Protein AF-A0A938PVV7-F1 (afdb_monomer)

pLDDT: mean 92.27, std 10.69, range [62.09, 98.62]

Solvent-accessible surface area (backbone atoms only — not comparable to full-atom values): 3166 Å² total; per-residue (Å²): 136,84,90,82,64,90,45,74,64,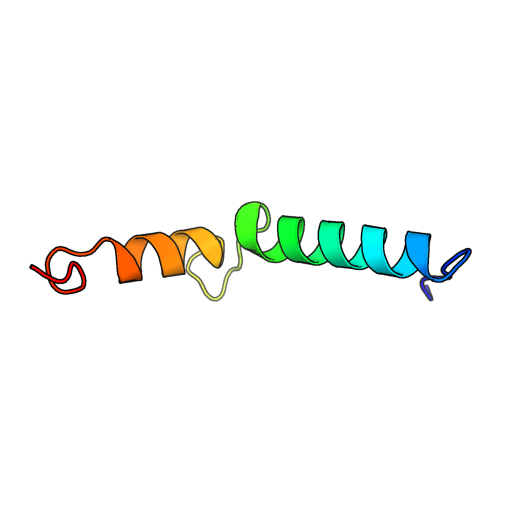54,44,50,51,53,49,52,51,50,52,48,40,52,32,72,67,40,57,33,74,94,55,80,54,37,25,59,44,57,55,50,51,56,58,52,68,33,83,89,54,51,76,132

Radius of gyration: 15.74 Å; Cα contacts (8 Å, |Δi|>4): 34; chains: 1; bounding box: 26×30×43 Å

Secondary structure (DSSP, 8-state):
-PPPPSSHHHHHHHHHHHHHIIIII--BGGGTTB-HHHHHHHHHTSTTTS--

Mean predicted aligned error: 4.99 Å

Foldseek 3Di:
DDDDAPDPVSVVVVVVVVCCCQAPPFFDVVNVRDHVVVVVCVVCPDPVNDDD

Structure (mmCIF, N/CA/C/O backbone):
data_AF-A0A938PVV7-F1
#
_entry.id   AF-A0A938PVV7-F1
#
loop_
_atom_site.group_PDB
_atom_site.id
_atom_site.type_symbol
_atom_site.label_atom_id
_atom_site.label_alt_id
_atom_site.label_comp_id
_atom_site.label_asym_id
_atom_site.label_entity_id
_atom_site.label_seq_id
_atom_site.pdbx_PDB_ins_code
_atom_site.Cartn_x
_atom_site.Cartn_y
_atom_site.Cartn_z
_atom_site.occupancy
_atom_site.B_iso_or_equiv
_atom_site.auth_seq_id
_atom_site.auth_comp_id
_atom_site.auth_asym_id
_atom_site.auth_atom_id
_atom_site.pdbx_PDB_model_num
ATOM 1 N N . MET A 1 1 ? 3.077 -15.977 -15.023 1.00 68.50 1 MET A N 1
ATOM 2 C CA . MET A 1 1 ? 3.293 -14.685 -15.708 1.00 68.50 1 MET A CA 1
ATOM 3 C C . MET A 1 1 ? 4.321 -13.908 -14.902 1.00 68.50 1 MET A C 1
ATOM 5 O O . MET A 1 1 ? 4.095 -13.718 -13.714 1.00 68.50 1 MET A O 1
ATOM 9 N N . LYS A 1 2 ? 5.477 -13.575 -15.485 1.00 80.88 2 LYS A N 1
ATOM 10 C CA . LYS A 1 2 ? 6.461 -12.691 -14.843 1.00 80.88 2 LYS A CA 1
ATOM 11 C C . LYS A 1 2 ? 6.113 -11.251 -15.212 1.00 80.88 2 LYS A C 1
ATOM 13 O O . LYS A 1 2 ? 5.744 -10.998 -16.354 1.00 80.88 2 LYS A O 1
ATOM 18 N N . THR A 1 3 ? 6.197 -10.342 -14.249 1.00 85.44 3 THR A N 1
ATOM 19 C CA . THR A 1 3 ? 6.070 -8.907 -14.515 1.00 85.44 3 THR A CA 1
ATOM 20 C C . THR A 1 3 ? 7.412 -8.404 -15.025 1.00 85.44 3 THR A C 1
ATOM 22 O O . THR A 1 3 ? 8.413 -8.524 -14.319 1.00 85.44 3 THR A O 1
ATOM 25 N N . GLU A 1 4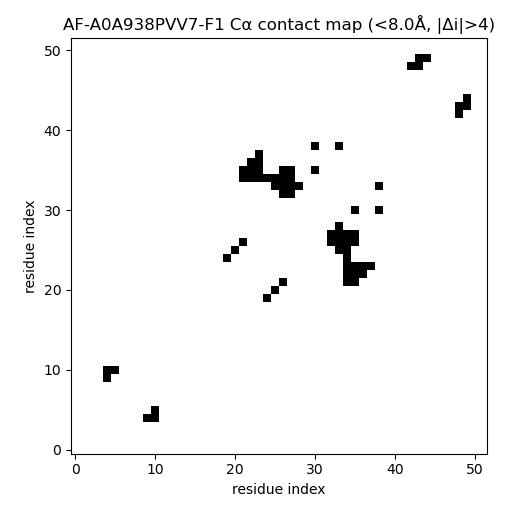 ? 7.434 -7.868 -16.239 1.00 94.25 4 GLU A N 1
ATOM 26 C CA . GLU A 1 4 ? 8.606 -7.206 -16.807 1.00 94.25 4 GLU A CA 1
ATOM 27 C C . GLU A 1 4 ? 8.439 -5.693 -16.679 1.00 94.25 4 GLU A C 1
ATOM 29 O O . GLU A 1 4 ? 7.368 -5.154 -16.964 1.00 94.25 4 GLU A O 1
ATOM 34 N N . PHE A 1 5 ? 9.488 -5.018 -16.213 1.00 96.44 5 PHE A N 1
ATOM 35 C CA . PHE A 1 5 ? 9.521 -3.564 -16.082 1.00 96.44 5 PHE A CA 1
ATOM 36 C C . PHE A 1 5 ? 10.323 -2.973 -17.228 1.00 96.44 5 PHE A C 1
ATOM 38 O O . PHE A 1 5 ? 11.357 -3.524 -17.609 1.00 96.44 5 PHE A O 1
ATOM 45 N N . LYS A 1 6 ? 9.864 -1.837 -17.749 1.00 95.75 6 LYS A N 1
ATOM 46 C CA . LYS A 1 6 ? 10.531 -1.168 -18.875 1.00 95.75 6 LYS A CA 1
ATOM 47 C C . LYS A 1 6 ? 11.842 -0.509 -18.451 1.00 95.75 6 LYS A C 1
ATOM 49 O O . LYS A 1 6 ? 12.830 -0.575 -19.173 1.00 95.75 6 LYS A O 1
ATOM 54 N N . ASP A 1 7 ? 11.839 0.111 -17.276 1.00 97.38 7 ASP A N 1
ATOM 55 C CA . ASP A 1 7 ? 12.983 0.792 -16.683 1.00 97.38 7 ASP A CA 1
ATOM 56 C C . ASP A 1 7 ? 12.814 0.922 -15.153 1.00 97.38 7 ASP A C 1
ATOM 58 O O . ASP A 1 7 ? 11.854 0.427 -14.547 1.00 97.38 7 ASP A O 1
ATOM 62 N N . ASN A 1 8 ? 13.772 1.591 -14.508 1.00 97.25 8 ASN A N 1
ATOM 63 C CA . ASN A 1 8 ? 13.739 1.831 -13.066 1.00 97.25 8 ASN A CA 1
ATOM 64 C C . ASN A 1 8 ? 12.560 2.708 -12.622 1.00 97.25 8 ASN A C 1
ATOM 66 O O . ASN A 1 8 ? 12.063 2.516 -11.510 1.00 97.25 8 ASN A O 1
ATOM 70 N N . PHE A 1 9 ? 12.123 3.654 -13.454 1.00 98.00 9 PHE A N 1
ATOM 71 C CA . PHE A 1 9 ? 11.021 4.553 -13.130 1.00 98.00 9 PHE A CA 1
ATOM 72 C C . PHE A 1 9 ? 9.680 3.813 -13.183 1.00 98.00 9 PHE A C 1
ATOM 74 O O . PHE A 1 9 ? 8.912 3.873 -12.222 1.00 98.00 9 PHE A O 1
ATOM 81 N N . ASP A 1 10 ? 9.431 3.038 -14.239 1.00 97.50 10 ASP A N 1
ATOM 82 C CA . ASP A 1 10 ? 8.257 2.174 -14.374 1.00 97.50 10 ASP A CA 1
ATOM 83 C C . ASP A 1 10 ? 8.177 1.192 -13.201 1.00 97.50 10 ASP A C 1
ATOM 85 O O . ASP A 1 10 ? 7.140 1.091 -12.545 1.00 97.50 10 ASP A O 1
ATOM 89 N N . ARG A 1 11 ? 9.296 0.560 -12.823 1.00 97.06 11 ARG A N 1
ATOM 90 C CA . ARG A 1 11 ? 9.339 -0.324 -11.649 1.00 97.06 11 ARG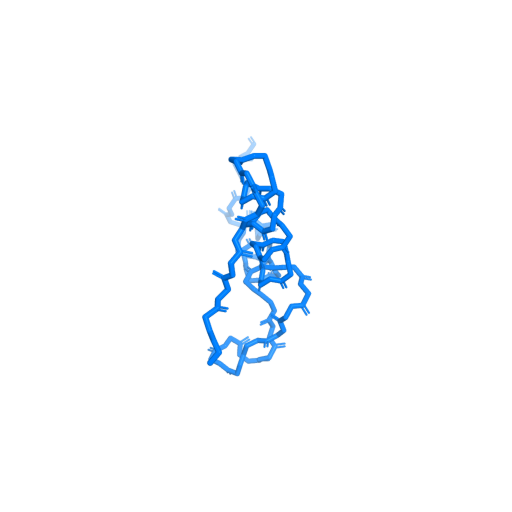 A CA 1
ATOM 91 C C . ARG A 1 11 ? 8.890 0.377 -10.364 1.00 97.06 11 ARG A C 1
ATOM 93 O O . ARG A 1 11 ? 8.111 -0.191 -9.597 1.00 97.06 11 ARG A O 1
ATOM 100 N N . GLN A 1 12 ? 9.374 1.593 -10.111 1.00 98.25 12 GLN A N 1
ATOM 101 C CA . GLN A 1 12 ? 8.984 2.369 -8.929 1.00 98.25 12 GLN A CA 1
ATOM 102 C C . GLN A 1 12 ? 7.508 2.775 -8.981 1.00 98.25 12 GLN A C 1
ATOM 104 O O . GLN A 1 12 ? 6.790 2.627 -7.992 1.00 98.25 12 GLN A O 1
ATOM 10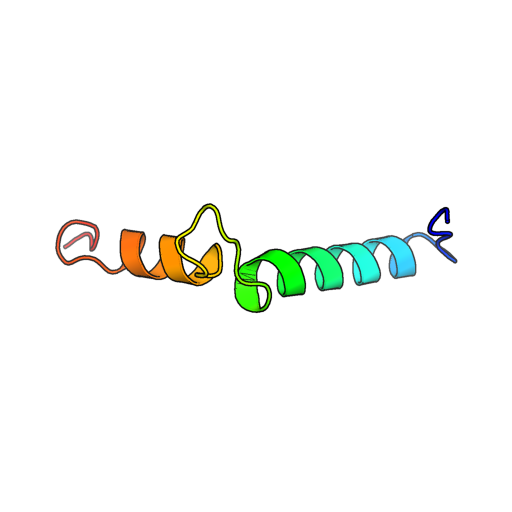9 N N . LEU A 1 13 ? 7.030 3.227 -10.141 1.00 9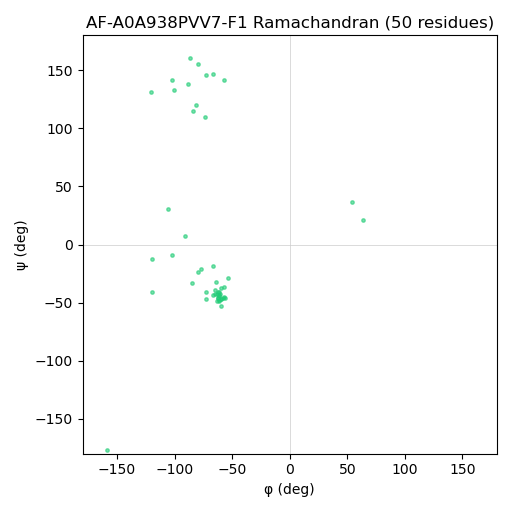8.00 13 LEU A N 1
ATOM 110 C CA . LEU A 1 13 ? 5.640 3.623 -10.335 1.00 98.00 13 LEU A CA 1
ATOM 111 C C . LEU A 1 13 ? 4.677 2.449 -10.115 1.00 98.00 13 LEU A C 1
ATOM 113 O O . LEU A 1 13 ? 3.676 2.601 -9.413 1.00 98.00 13 LEU A O 1
ATOM 117 N N . GLN A 1 14 ? 4.978 1.276 -10.676 1.00 97.50 14 GLN A N 1
ATOM 118 C CA . GLN A 1 14 ? 4.160 0.073 -10.501 1.00 97.50 14 GLN A CA 1
ATOM 119 C C . GLN A 1 14 ? 4.159 -0.403 -9.047 1.00 97.50 14 GLN A C 1
ATOM 121 O O . GLN A 1 14 ? 3.105 -0.775 -8.530 1.00 97.50 14 GLN A O 1
ATOM 126 N N . LEU A 1 15 ? 5.302 -0.334 -8.356 1.00 97.31 15 LEU A N 1
ATOM 127 C CA . LEU A 1 15 ? 5.371 -0.655 -6.930 1.00 97.31 15 LEU A CA 1
ATOM 128 C C . LEU A 1 15 ? 4.500 0.295 -6.099 1.00 97.31 15 LEU A C 1
ATOM 130 O O . LEU A 1 15 ? 3.715 -0.167 -5.276 1.00 97.31 15 LEU A O 1
ATOM 134 N N . ASN A 1 16 ? 4.575 1.603 -6.352 1.00 98.31 16 ASN A N 1
ATOM 135 C CA . ASN A 1 16 ? 3.746 2.589 -5.655 1.00 98.31 16 ASN A CA 1
ATOM 136 C C . ASN A 1 16 ? 2.250 2.340 -5.891 1.00 98.31 16 ASN A C 1
ATOM 138 O O . ASN A 1 16 ? 1.457 2.373 -4.950 1.00 98.31 16 ASN A O 1
ATOM 142 N N . ARG A 1 17 ? 1.855 2.024 -7.131 1.00 97.94 17 ARG A N 1
ATOM 143 C CA . ARG A 1 17 ? 0.471 1.645 -7.461 1.00 97.94 17 ARG A CA 1
ATOM 144 C C . ARG A 1 17 ? 0.035 0.385 -6.722 1.00 97.94 17 ARG A C 1
ATOM 146 O O . ARG A 1 17 ? -1.069 0.359 -6.184 1.00 97.94 17 ARG A O 1
ATOM 153 N N . PHE A 1 18 ? 0.897 -0.629 -6.670 1.00 97.75 18 PHE A N 1
ATOM 154 C CA . PHE A 1 18 ? 0.624 -1.867 -5.947 1.00 97.75 18 PHE A CA 1
ATOM 155 C C . PHE A 1 18 ? 0.433 -1.617 -4.448 1.00 97.75 18 PHE A C 1
ATOM 157 O O . PHE A 1 18 ? -0.563 -2.065 -3.886 1.00 97.75 18 PHE A O 1
ATOM 164 N N . ILE A 1 19 ? 1.346 -0.873 -3.818 1.00 98.31 19 ILE A N 1
ATOM 165 C CA . ILE A 1 19 ? 1.279 -0.532 -2.392 1.00 98.31 19 ILE A CA 1
ATOM 166 C C . ILE A 1 19 ? -0.012 0.233 -2.092 1.00 98.31 19 ILE A C 1
ATOM 168 O O . ILE A 1 19 ? -0.730 -0.136 -1.164 1.00 98.31 19 ILE A O 1
ATOM 172 N N . ASN A 1 20 ? -0.346 1.245 -2.900 1.00 98.56 20 ASN A N 1
ATOM 173 C CA . ASN A 1 20 ? -1.586 2.006 -2.741 1.00 98.56 20 ASN A CA 1
ATOM 174 C C . ASN A 1 20 ? -2.810 1.096 -2.858 1.00 98.56 20 ASN A C 1
ATOM 176 O O . ASN A 1 20 ? -3.623 1.045 -1.943 1.00 98.56 20 ASN A O 1
ATOM 180 N N . PHE A 1 21 ? -2.911 0.309 -3.930 1.00 98.56 21 PHE A N 1
ATOM 181 C CA . PHE A 1 21 ? -4.031 -0.610 -4.117 1.00 98.56 21 PH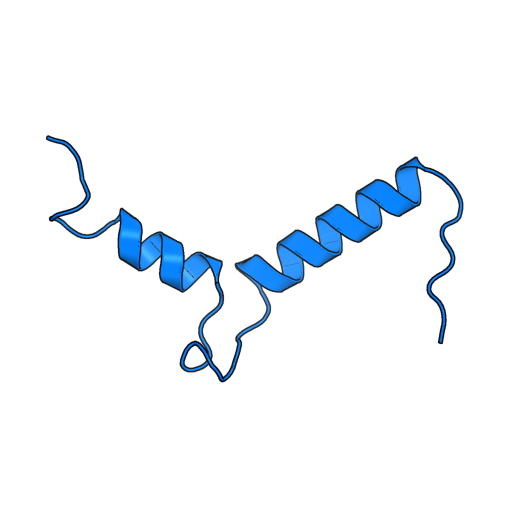E A CA 1
ATOM 182 C C . PHE A 1 21 ? -4.166 -1.610 -2.959 1.00 98.56 21 PHE A C 1
ATOM 184 O O . PHE A 1 21 ? -5.261 -1.801 -2.434 1.00 98.56 21 PHE A O 1
ATOM 191 N N . TYR A 1 22 ? -3.064 -2.227 -2.526 1.00 98.38 22 TYR A N 1
ATOM 192 C CA . TYR A 1 22 ? -3.073 -3.213 -1.446 1.00 98.38 22 TYR A CA 1
ATOM 193 C C . TYR A 1 22 ? -3.519 -2.608 -0.110 1.00 98.38 22 TYR A C 1
ATOM 195 O O . TYR A 1 22 ? -4.282 -3.239 0.624 1.00 98.38 22 TYR A O 1
ATOM 203 N N . ASN A 1 23 ? -3.034 -1.403 0.198 1.00 98.31 23 ASN A N 1
ATOM 204 C CA . ASN A 1 23 ? -3.245 -0.774 1.494 1.00 98.31 23 ASN A CA 1
ATOM 205 C C . ASN A 1 23 ? -4.567 -0.014 1.594 1.00 98.31 23 ASN A C 1
ATOM 207 O O . ASN A 1 23 ? -5.123 0.021 2.686 1.00 98.31 23 ASN A O 1
ATOM 211 N N . THR A 1 24 ? -5.065 0.591 0.513 1.00 98.12 24 THR A N 1
ATOM 212 C CA . THR A 1 24 ? -6.213 1.517 0.584 1.00 98.12 24 THR A CA 1
ATOM 213 C C . THR A 1 24 ? -7.429 1.092 -0.231 1.00 98.12 24 THR A C 1
ATOM 215 O O . THR A 1 24 ? -8.493 1.673 -0.050 1.00 98.12 24 THR A O 1
ATOM 218 N N . VAL A 1 25 ? -7.307 0.097 -1.116 1.00 97.88 25 VAL A N 1
ATOM 219 C CA . VAL A 1 25 ? -8.415 -0.333 -1.992 1.00 97.88 25 VAL A CA 1
ATOM 220 C C . VAL A 1 25 ? -8.794 -1.792 -1.767 1.00 97.88 25 VAL A C 1
ATOM 222 O O . VAL A 1 25 ? -9.975 -2.127 -1.790 1.00 97.88 25 VAL A O 1
ATOM 225 N N . LYS A 1 26 ? -7.817 -2.685 -1.577 1.00 98.12 26 LYS A N 1
ATOM 226 C CA . LYS A 1 26 ? -8.065 -4.126 -1.499 1.00 98.12 26 LYS A CA 1
ATOM 227 C C . LYS A 1 26 ? -8.475 -4.550 -0.081 1.00 98.12 26 LYS A C 1
ATOM 229 O O . LYS A 1 26 ? -7.631 -4.499 0.815 1.00 98.12 26 LYS A O 1
ATOM 234 N N . PRO A 1 27 ? -9.707 -5.045 0.126 1.00 98.00 27 PRO A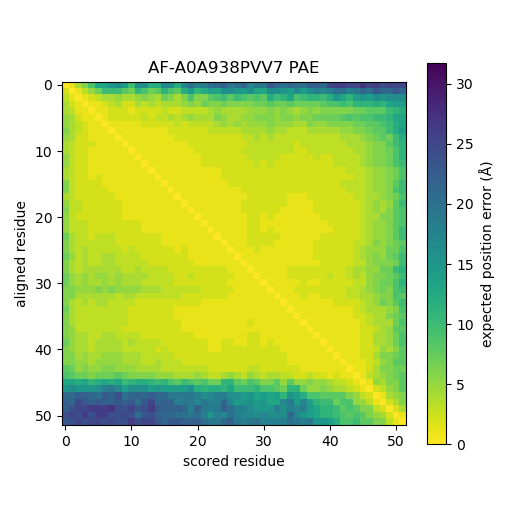 N 1
ATOM 235 C CA . PRO A 1 27 ? -10.089 -5.673 1.382 1.00 98.00 27 PRO A CA 1
ATOM 236 C C . PRO A 1 27 ? -9.431 -7.049 1.532 1.00 98.00 27 PRO A C 1
ATOM 238 O O . PRO A 1 27 ? -9.269 -7.789 0.554 1.00 98.00 27 PRO A O 1
ATOM 241 N N . HIS A 1 28 ? -9.081 -7.421 2.765 1.00 98.25 28 HIS A N 1
ATOM 242 C CA . HIS A 1 28 ? -8.454 -8.714 3.062 1.00 98.25 28 HIS A CA 1
ATOM 243 C C . HIS A 1 28 ? -9.298 -9.521 4.040 1.00 98.25 28 HIS A C 1
ATOM 245 O O . HIS A 1 28 ? -9.664 -9.040 5.109 1.00 98.25 28 HIS A O 1
ATOM 251 N N . LYS A 1 29 ? -9.548 -10.796 3.718 1.00 97.69 29 LYS A N 1
ATOM 252 C CA . LYS A 1 29 ? -10.373 -11.692 4.547 1.00 97.69 29 LYS A CA 1
ATOM 253 C C . LYS A 1 29 ? -9.849 -11.835 5.982 1.00 97.69 29 LYS A C 1
ATOM 255 O O . LYS A 1 29 ? -10.641 -11.890 6.912 1.00 97.69 29 LYS A O 1
ATOM 260 N N . ALA A 1 30 ? -8.527 -11.852 6.160 1.00 97.69 30 ALA A N 1
ATOM 261 C CA . ALA A 1 30 ? -7.890 -11.919 7.479 1.00 97.69 30 ALA A CA 1
ATOM 262 C C . ALA A 1 30 ? -8.115 -10.658 8.336 1.00 97.69 30 ALA A C 1
ATOM 264 O O . ALA A 1 30 ? -7.954 -10.712 9.549 1.00 97.69 30 ALA A O 1
ATOM 265 N N . LEU A 1 31 ? -8.500 -9.540 7.714 1.00 97.50 31 LEU A N 1
ATOM 266 C CA . LEU A 1 31 ? -8.815 -8.269 8.366 1.00 97.50 31 LEU A CA 1
ATOM 267 C C . LEU A 1 31 ? -10.329 -8.018 8.386 1.00 97.50 31 LEU A C 1
ATOM 269 O O . LEU A 1 31 ? -10.764 -6.878 8.283 1.00 97.50 31 LEU A O 1
ATOM 273 N N . ASN A 1 32 ? -11.143 -9.078 8.445 1.00 97.12 32 ASN A N 1
ATOM 274 C CA . ASN A 1 32 ? -12.607 -8.994 8.375 1.00 97.12 32 ASN A CA 1
ATOM 275 C C . ASN A 1 32 ? -13.120 -8.238 7.138 1.00 97.12 32 ASN A C 1
ATOM 277 O O . ASN A 1 32 ? -14.122 -7.534 7.200 1.00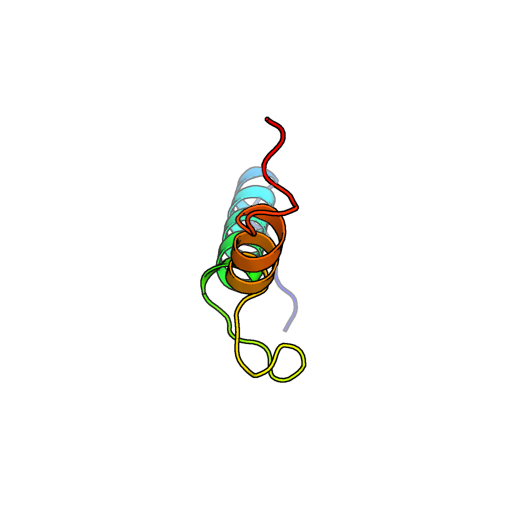 97.12 32 ASN A O 1
ATOM 281 N N . ASN A 1 33 ? -12.438 -8.411 6.003 1.00 97.69 33 ASN A N 1
ATOM 282 C CA . ASN A 1 33 ? -12.700 -7.699 4.750 1.00 97.69 33 ASN A CA 1
ATOM 283 C C . ASN A 1 33 ? -12.486 -6.175 4.818 1.00 97.69 33 ASN A C 1
ATOM 285 O O . ASN A 1 33 ? -12.975 -5.469 3.943 1.00 97.69 33 ASN A O 1
ATOM 289 N N . SER A 1 34 ? -11.716 -5.672 5.783 1.00 98.12 34 SER A N 1
ATOM 290 C CA . SER A 1 34 ? -11.191 -4.304 5.759 1.00 98.12 34 SER A CA 1
ATOM 291 C C . SER A 1 34 ? -9.868 -4.226 4.994 1.00 98.12 34 SER A C 1
ATOM 293 O O . SER A 1 34 ? -9.158 -5.223 4.795 1.00 98.12 34 SER A O 1
ATOM 295 N N . THR A 1 35 ? -9.516 -3.018 4.573 1.00 98.62 35 THR A N 1
ATOM 296 C CA . THR A 1 35 ? -8.186 -2.677 4.063 1.00 98.62 35 THR A CA 1
ATOM 297 C C . THR A 1 35 ? -7.198 -2.466 5.223 1.00 98.62 35 THR A C 1
ATOM 299 O O . THR A 1 35 ? -7.606 -2.112 6.334 1.00 98.62 35 THR A O 1
ATOM 302 N N . PRO A 1 36 ? -5.879 -2.636 5.009 1.00 98.50 36 PRO A N 1
ATOM 303 C CA . PRO A 1 36 ? -4.880 -2.363 6.040 1.00 98.50 36 PRO A CA 1
ATOM 304 C C . PRO A 1 36 ? -4.917 -0.907 6.518 1.00 98.50 36 PRO A C 1
ATOM 306 O O . PRO A 1 36 ? -4.761 -0.649 7.710 1.00 98.50 36 PRO A O 1
ATOM 309 N N . TYR A 1 37 ? -5.159 0.041 5.606 1.00 98.25 37 TYR A N 1
ATOM 310 C CA . TYR A 1 37 ? -5.270 1.455 5.947 1.00 98.25 37 TYR A CA 1
ATOM 311 C C . TYR A 1 37 ? -6.425 1.723 6.912 1.00 98.25 37 TYR A C 1
ATOM 313 O O . TYR A 1 37 ? -6.222 2.430 7.892 1.00 98.25 37 TYR A O 1
ATOM 321 N N . GLU A 1 38 ? -7.606 1.137 6.697 1.00 97.94 38 GLU A N 1
ATOM 322 C CA . GLU A 1 38 ? -8.747 1.310 7.609 1.00 97.94 38 GLU A CA 1
ATOM 323 C C . GLU A 1 38 ? -8.444 0.782 9.013 1.00 97.94 38 GLU A C 1
ATOM 325 O O . GLU A 1 38 ? -8.765 1.451 9.993 1.00 97.94 38 GLU A O 1
ATOM 330 N N . ILE A 1 39 ? -7.776 -0.372 9.123 1.00 97.19 39 ILE A N 1
ATOM 331 C CA . ILE A 1 39 ? -7.363 -0.932 10.419 1.00 97.19 39 ILE A CA 1
ATOM 332 C C . ILE A 1 39 ? -6.403 0.017 11.140 1.00 97.19 39 ILE A C 1
ATOM 334 O O . ILE A 1 39 ? -6.598 0.323 12.317 1.00 97.19 39 ILE A O 1
ATOM 338 N N . LEU A 1 40 ? -5.384 0.519 10.440 1.00 95.62 40 LEU A N 1
ATOM 339 C CA . LEU A 1 40 ? -4.426 1.463 11.017 1.00 95.62 40 LEU A CA 1
ATOM 340 C C . LEU A 1 40 ? -5.092 2.792 11.380 1.00 95.62 40 LEU A C 1
ATOM 342 O O . LEU A 1 40 ? -4.854 3.326 12.460 1.00 95.62 40 LEU A O 1
ATOM 346 N N . TYR A 1 41 ? -5.958 3.311 10.513 1.00 95.31 41 TYR A N 1
ATOM 347 C CA . TYR A 1 41 ? -6.711 4.532 10.766 1.00 95.31 41 TYR A CA 1
ATOM 348 C C . TYR A 1 41 ? -7.576 4.387 12.019 1.00 95.31 41 TYR A C 1
ATOM 350 O O . TYR A 1 41 ? -7.554 5.264 12.881 1.00 95.31 41 TYR A O 1
ATOM 358 N N . GLN A 1 42 ? -8.299 3.275 12.157 1.00 93.44 42 GLN A N 1
ATOM 359 C CA . GLN A 1 42 ? -9.081 2.988 13.355 1.00 93.44 42 GLN A CA 1
ATOM 360 C C . GLN A 1 42 ? -8.194 2.865 14.588 1.00 93.44 42 GLN A C 1
ATOM 362 O O . GLN A 1 42 ? -8.578 3.389 15.620 1.00 93.44 42 GLN A O 1
ATOM 367 N N . TYR A 1 43 ? -7.029 2.217 14.494 1.00 92.25 43 TYR A N 1
ATOM 368 C CA . TYR A 1 43 ? -6.079 2.066 15.600 1.00 92.25 43 TYR A CA 1
ATOM 369 C C . TYR A 1 43 ? -5.516 3.405 16.095 1.00 92.25 43 TYR A C 1
ATOM 371 O O . TYR A 1 43 ? -5.540 3.682 17.290 1.00 92.25 43 TYR A O 1
ATOM 379 N N . PHE A 1 44 ? -5.052 4.270 15.195 1.00 92.00 44 PHE A N 1
ATOM 380 C CA . PHE A 1 44 ? -4.422 5.531 15.596 1.00 92.00 44 PHE A CA 1
ATOM 381 C C . PHE A 1 44 ? -5.423 6.628 15.975 1.00 92.00 44 PHE A C 1
ATOM 383 O O . PHE A 1 44 ? -5.081 7.518 16.748 1.00 92.00 44 PHE A O 1
ATOM 390 N N . ASN A 1 45 ? -6.665 6.570 15.482 1.00 88.19 45 ASN A N 1
ATOM 391 C CA . ASN A 1 45 ? -7.682 7.584 15.787 1.00 88.19 45 ASN A CA 1
ATOM 392 C C . ASN A 1 45 ? -8.553 7.268 17.011 1.00 88.19 45 ASN A C 1
ATOM 394 O O . ASN A 1 45 ? -9.503 8.007 17.289 1.00 88.19 45 ASN A O 1
ATOM 398 N N . GLN A 1 46 ? -8.234 6.216 17.767 1.00 86.50 46 GLN A N 1
ATOM 399 C CA . GLN A 1 46 ? -8.914 5.919 19.028 1.00 86.50 46 GLN A CA 1
ATOM 400 C C . GLN A 1 46 ? -8.602 7.003 20.066 1.00 86.50 46 GLN A C 1
ATOM 402 O O . GLN A 1 46 ? -7.478 7.507 20.095 1.00 86.50 46 GLN A O 1
ATOM 407 N N . PRO A 1 47 ? -9.542 7.329 20.971 1.00 79.50 47 PRO A N 1
ATOM 408 C CA . PRO A 1 47 ? -9.324 8.324 22.023 1.00 79.50 47 PRO A CA 1
ATOM 409 C C . PRO A 1 47 ? -8.073 8.064 22.879 1.00 79.50 47 PRO A C 1
ATOM 411 O O . PRO A 1 47 ? -7.466 9.006 23.364 1.00 79.50 47 PRO A O 1
ATOM 414 N N . LEU A 1 48 ? -7.674 6.796 23.025 1.00 70.06 48 LEU A N 1
ATOM 415 C CA . LEU A 1 48 ? -6.506 6.353 23.795 1.00 70.06 48 LEU A CA 1
ATOM 416 C C . LEU A 1 48 ? -5.161 6.569 23.082 1.00 70.06 48 LEU A C 1
ATOM 418 O O . LEU A 1 48 ? -4.122 6.583 23.734 1.00 70.06 48 LEU A O 1
ATOM 422 N N . CYS A 1 49 ? -5.168 6.701 21.755 1.00 64.12 49 CYS A N 1
ATOM 423 C CA . CYS A 1 49 ? -3.957 6.840 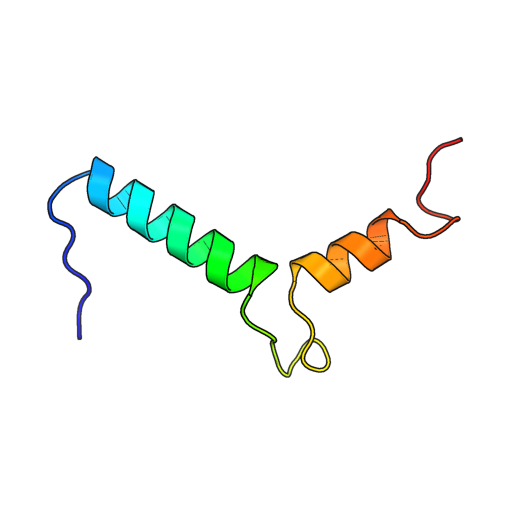20.940 1.00 64.12 49 CYS A CA 1
ATOM 424 C C . CYS A 1 49 ? -3.706 8.285 20.496 1.00 64.12 49 CYS A C 1
ATOM 426 O O . CYS A 1 49 ? -2.630 8.589 19.980 1.00 64.12 49 CYS A O 1
ATOM 428 N N . LYS A 1 50 ? -4.671 9.184 20.720 1.00 62.69 50 LYS A N 1
ATOM 429 C CA . LYS A 1 50 ? -4.462 10.622 20.564 1.00 62.69 50 LYS A CA 1
ATOM 430 C C . LYS A 1 50 ? -3.613 11.091 21.742 1.00 62.69 50 LYS A C 1
ATOM 432 O O . LYS A 1 50 ? -4.075 11.074 22.879 1.00 62.69 50 LYS A O 1
ATOM 437 N N . GLN A 1 51 ? -2.356 11.444 21.472 1.00 62.09 51 GLN A N 1
ATOM 438 C CA . GLN A 1 51 ? -1.558 12.172 22.457 1.00 62.09 51 GLN A CA 1
ATOM 439 C C . GLN A 1 51 ? -2.304 13.470 22.823 1.00 62.09 51 GLN A C 1
ATOM 441 O O . GLN A 1 51 ? -2.959 14.027 21.935 1.00 62.09 51 GLN A O 1
ATOM 446 N N . PRO A 1 52 ? -2.284 13.883 24.104 1.00 64.00 52 PRO A N 1
ATOM 447 C CA . PRO A 1 52 ? -2.982 15.081 24.567 1.00 64.00 52 PRO A CA 1
ATOM 448 C C . PRO A 1 52 ? -2.588 16.340 23.788 1.00 64.00 52 PRO A C 1
ATOM 450 O O . PRO A 1 52 ? -1.421 16.422 23.338 1.00 64.00 52 PRO A O 1
#

Sequence (52 aa):
MKTEFKDNFDRQLQLNRFINFYNTVKPHKALNNSTPYEILYQYFNQPLCKQP